Protein AF-A0A3N5QMF2-F1 (afdb_monomer)

Structure (mmCIF, N/CA/C/O backbone):
data_AF-A0A3N5QMF2-F1
#
_entry.id   AF-A0A3N5QMF2-F1
#
loop_
_atom_site.group_PDB
_atom_site.id
_atom_site.type_symbol
_atom_site.label_atom_id
_atom_site.label_alt_id
_atom_site.label_comp_id
_atom_site.label_asym_id
_atom_site.label_entity_id
_atom_site.label_seq_id
_atom_site.pdbx_PDB_ins_code
_atom_site.Cartn_x
_atom_site.Cartn_y
_atom_site.Cartn_z
_atom_site.occupancy
_atom_site.B_iso_or_equiv
_atom_site.auth_seq_id
_atom_site.auth_comp_id
_atom_site.auth_asym_id
_atom_site.auth_atom_id
_atom_site.pdbx_PDB_model_num
ATOM 1 N N . MET A 1 1 ? 1.414 14.333 13.955 1.00 58.53 1 MET A N 1
ATOM 2 C CA . MET A 1 1 ? 0.105 14.115 14.608 1.00 58.53 1 MET A CA 1
ATOM 3 C C . MET A 1 1 ? 0.180 12.837 15.430 1.00 58.53 1 MET A C 1
ATOM 5 O O . MET A 1 1 ? 0.937 11.948 15.065 1.00 58.53 1 MET A O 1
ATOM 9 N N . ASN A 1 2 ? -0.533 12.757 16.550 1.00 72.25 2 ASN A N 1
ATOM 10 C CA . ASN A 1 2 ? -0.674 11.532 17.341 1.00 72.25 2 ASN A CA 1
ATOM 11 C C . ASN A 1 2 ? -1.947 10.762 16.928 1.00 72.25 2 ASN A C 1
ATOM 13 O O . ASN A 1 2 ? -2.798 11.294 16.218 1.00 72.25 2 ASN A O 1
ATOM 17 N N . LYS A 1 3 ? -2.105 9.511 17.384 1.00 73.50 3 LYS A N 1
ATOM 18 C CA . LYS A 1 3 ? -3.250 8.642 17.038 1.00 73.50 3 LYS A CA 1
ATOM 19 C C . LYS A 1 3 ? -4.622 9.312 17.223 1.00 73.50 3 LYS A C 1
ATOM 21 O O . LYS A 1 3 ? -5.505 9.147 16.383 1.00 73.50 3 LYS A O 1
ATOM 26 N N . LYS A 1 4 ? -4.795 10.067 18.315 1.00 74.62 4 LYS A N 1
ATOM 27 C CA . LYS A 1 4 ? -6.049 10.768 18.628 1.00 74.62 4 LYS A CA 1
ATOM 28 C C . LYS A 1 4 ? -6.355 11.838 17.576 1.00 74.62 4 LYS A C 1
ATOM 30 O O . LYS A 1 4 ? -7.465 11.878 17.063 1.00 74.62 4 LYS A O 1
ATOM 35 N N . GLN A 1 5 ? -5.344 12.611 17.186 1.00 81.69 5 GLN A N 1
ATOM 36 C CA . GLN A 1 5 ? -5.469 13.643 16.155 1.00 81.69 5 GLN A CA 1
ATOM 37 C C . GLN A 1 5 ? -5.817 13.066 14.777 1.00 81.69 5 GLN A C 1
ATOM 39 O O . GLN A 1 5 ? -6.580 13.690 14.054 1.00 81.69 5 GLN A O 1
ATOM 44 N N . PHE A 1 6 ? -5.314 11.880 14.409 1.00 83.19 6 PHE A N 1
ATOM 45 C CA . PHE A 1 6 ? -5.707 11.231 13.147 1.00 83.19 6 PHE A CA 1
ATOM 46 C C . PHE A 1 6 ? -7.159 10.749 13.157 1.00 83.19 6 PHE A C 1
ATOM 48 O O . PHE A 1 6 ? -7.848 10.871 12.153 1.00 83.19 6 PHE A O 1
ATOM 55 N N . SER A 1 7 ? -7.640 10.243 14.296 1.00 80.00 7 SER A N 1
ATOM 56 C CA . SER A 1 7 ? -9.038 9.808 14.421 1.00 80.00 7 SER A CA 1
ATOM 57 C C . SER A 1 7 ? -10.001 10.999 14.352 1.00 80.00 7 SER A C 1
ATOM 59 O O . SER A 1 7 ? -11.015 10.936 13.669 1.00 80.00 7 SER A O 1
ATOM 61 N N . GLU A 1 8 ? -9.665 12.105 15.023 1.00 83.25 8 GLU A N 1
ATOM 62 C CA . GLU A 1 8 ? -10.440 13.352 14.958 1.00 83.25 8 GLU A CA 1
ATOM 63 C C . GLU A 1 8 ? -10.398 13.973 13.554 1.00 83.25 8 GLU A C 1
ATOM 65 O O . GLU A 1 8 ? -11.428 14.411 13.047 1.00 83.25 8 GLU A O 1
ATOM 70 N N . ALA A 1 9 ? -9.233 13.956 12.894 1.00 86.62 9 ALA A N 1
ATOM 71 C CA . ALA A 1 9 ? -9.093 14.426 11.520 1.00 86.62 9 ALA A CA 1
ATOM 72 C C . ALA A 1 9 ? -9.935 13.603 10.539 1.00 86.62 9 ALA A C 1
ATOM 74 O O . ALA A 1 9 ? -10.593 14.196 9.692 1.00 86.62 9 ALA A O 1
ATOM 75 N N . ALA A 1 10 ? -9.966 12.272 10.673 1.00 84.44 10 ALA A N 1
ATOM 76 C CA . ALA A 1 10 ? -10.777 11.411 9.813 1.00 84.44 10 ALA A CA 1
ATOM 77 C C . ALA A 1 10 ? -12.265 11.768 9.897 1.00 84.44 10 ALA A C 1
ATOM 79 O O . ALA A 1 10 ? -12.895 11.961 8.867 1.00 84.44 10 ALA A O 1
ATOM 80 N N . VAL A 1 11 ? -12.801 11.978 11.107 1.00 85.44 11 VAL A N 1
ATOM 81 C CA . VAL A 1 11 ? -14.204 12.399 11.292 1.00 85.44 11 VAL A CA 1
ATOM 82 C C . VAL A 1 11 ? -14.502 13.715 10.572 1.00 85.44 11 VAL A C 1
ATOM 84 O O . VAL A 1 11 ? -15.560 13.857 9.964 1.00 85.44 11 VAL A O 1
ATOM 87 N N . VAL A 1 12 ? -13.583 14.683 10.637 1.00 85.50 12 VAL A N 1
ATOM 88 C CA . VAL A 1 12 ? -13.747 15.963 9.936 1.00 85.50 12 VAL A CA 1
ATOM 89 C C . VAL A 1 12 ? -13.671 15.760 8.424 1.00 85.50 12 VAL A C 1
ATOM 91 O O . VAL A 1 12 ? -14.567 16.208 7.717 1.00 85.50 12 VAL A O 1
ATOM 94 N N . LEU A 1 13 ? -12.634 15.077 7.932 1.00 84.81 13 LEU A N 1
ATOM 95 C CA . LEU A 1 13 ? -12.374 14.877 6.503 1.00 84.81 13 LEU A CA 1
ATOM 96 C C . LEU A 1 13 ? -13.482 14.061 5.822 1.00 84.81 13 LEU A C 1
ATOM 98 O O . LEU A 1 13 ? -13.934 14.455 4.752 1.00 84.81 13 LEU A O 1
ATOM 102 N N . ASP A 1 14 ? -13.984 13.010 6.476 1.00 84.56 14 ASP A N 1
ATOM 103 C CA . ASP A 1 14 ? -15.130 12.205 6.023 1.00 84.56 14 ASP A CA 1
ATOM 104 C C . ASP A 1 14 ? -16.419 13.044 5.872 1.00 84.56 14 ASP A C 1
A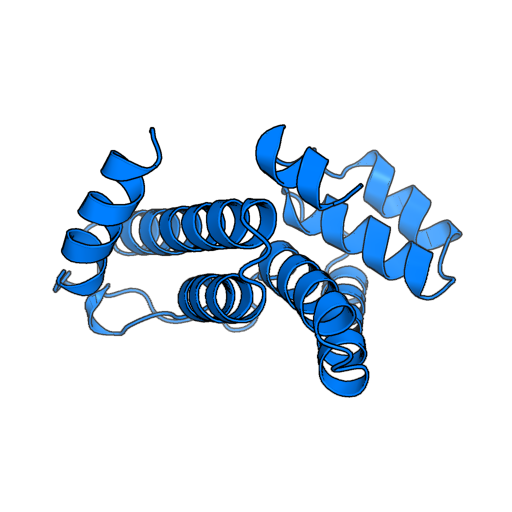TOM 106 O O . ASP A 1 14 ? -17.330 12.673 5.132 1.00 84.56 14 ASP A O 1
ATOM 110 N N . GLY A 1 15 ? -16.521 14.172 6.587 1.00 77.50 15 GLY A N 1
ATOM 111 C CA . GLY A 1 15 ? -17.689 15.057 6.596 1.00 77.50 15 GLY A CA 1
ATOM 112 C C . GLY A 1 15 ? -17.566 16.314 5.729 1.00 77.50 15 GLY A C 1
ATOM 113 O O . GLY A 1 15 ? -18.539 17.068 5.624 1.00 77.50 15 GLY A O 1
ATOM 114 N N . ILE A 1 16 ? -16.401 16.578 5.126 1.00 82.44 16 ILE A N 1
ATOM 115 C CA . ILE A 1 16 ? -16.187 17.780 4.310 1.00 82.44 16 ILE A CA 1
ATOM 116 C C . ILE A 1 16 ? -17.013 17.713 3.021 1.00 82.44 16 ILE A C 1
ATOM 118 O O . ILE A 1 16 ? -17.099 16.680 2.359 1.00 82.44 16 ILE A O 1
ATOM 122 N N . LYS A 1 17 ? -17.583 18.865 2.649 1.00 76.06 17 LYS A N 1
ATOM 123 C CA . LYS A 1 17 ? -18.139 19.143 1.320 1.00 76.06 17 LYS A CA 1
ATOM 124 C C . LYS A 1 17 ? -17.380 20.317 0.710 1.00 76.06 17 LYS A C 1
ATOM 126 O O . LYS A 1 17 ? -17.748 21.466 0.936 1.00 76.06 17 LYS A O 1
ATOM 131 N N . ALA A 1 18 ? -16.299 20.023 0.002 1.00 71.19 18 ALA A N 1
ATOM 132 C CA . ALA A 1 18 ? -15.483 21.012 -0.685 1.00 71.19 18 ALA A CA 1
ATOM 133 C C . ALA A 1 18 ? -16.023 21.273 -2.096 1.00 71.19 18 ALA A C 1
ATOM 135 O O . ALA A 1 18 ? -16.494 20.359 -2.776 1.00 71.19 18 ALA A O 1
ATOM 136 N N . LEU A 1 19 ? -15.941 22.524 -2.548 1.00 66.81 19 LEU A N 1
ATOM 137 C CA . LEU A 1 19 ? -16.229 22.875 -3.936 1.00 66.81 19 LEU A CA 1
ATOM 138 C C . LEU A 1 19 ? -14.995 22.612 -4.821 1.00 66.81 19 LEU A C 1
ATOM 140 O O . LEU A 1 19 ? -13.857 22.729 -4.350 1.00 66.81 19 LEU A O 1
ATOM 144 N N . PRO A 1 20 ? -15.178 22.290 -6.118 1.00 57.19 20 PRO A N 1
ATOM 145 C CA . PRO A 1 20 ? -14.065 22.224 -7.060 1.00 57.19 20 PRO A CA 1
ATOM 146 C C . PRO A 1 20 ? -13.269 23.540 -7.054 1.00 57.19 20 PRO A C 1
ATOM 148 O O . PRO A 1 20 ? -13.867 24.612 -7.083 1.00 57.19 20 PRO A O 1
ATOM 151 N N . PHE A 1 21 ? -11.934 23.447 -7.068 1.00 56.78 21 PHE A N 1
ATOM 152 C CA . PHE A 1 21 ? -10.958 24.558 -7.025 1.00 56.78 21 PHE A CA 1
ATOM 153 C C . PHE A 1 21 ? -10.672 25.220 -5.658 1.00 56.78 21 PHE A C 1
ATOM 155 O O . PHE A 1 21 ? -9.788 26.073 -5.592 1.00 56.78 21 PHE A O 1
ATOM 162 N N . GLU A 1 22 ? -11.276 24.773 -4.553 1.00 64.88 22 GLU A N 1
ATOM 163 C CA . GLU A 1 22 ? -10.933 25.229 -3.189 1.00 64.88 22 GLU A CA 1
ATOM 164 C C . GLU A 1 22 ? -9.970 24.264 -2.471 1.00 64.88 22 GLU A C 1
ATOM 166 O O . GLU A 1 22 ? -10.302 23.660 -1.455 1.00 64.88 22 GLU A O 1
ATOM 171 N N . GLY A 1 23 ? -8.766 24.059 -3.012 1.00 71.38 23 GLY A N 1
ATOM 172 C CA . GLY A 1 23 ? -7.771 23.187 -2.365 1.00 71.38 23 GLY A CA 1
ATOM 173 C C . GLY A 1 23 ? -8.168 21.700 -2.312 1.00 71.38 23 GLY A C 1
ATOM 174 O O . GLY A 1 23 ? -7.724 20.953 -1.441 1.00 71.38 23 GLY A O 1
ATOM 175 N N . ALA A 1 24 ? -9.032 21.260 -3.233 1.00 79.06 24 ALA A N 1
ATOM 176 C CA . ALA A 1 24 ? -9.537 19.886 -3.308 1.00 79.06 24 ALA A CA 1
ATOM 177 C C . ALA A 1 24 ? -8.414 18.831 -3.378 1.00 79.06 24 ALA A C 1
ATOM 179 O O . ALA A 1 24 ? -8.521 17.759 -2.787 1.00 79.06 24 ALA A O 1
ATOM 180 N N . SER A 1 25 ? -7.306 19.145 -4.058 1.00 81.50 25 SER A N 1
ATOM 181 C CA . SER A 1 25 ? -6.131 18.268 -4.154 1.00 81.50 25 SER A CA 1
ATOM 182 C C . SER A 1 25 ? -5.421 18.113 -2.806 1.00 81.50 25 SER A C 1
ATOM 184 O O . SER A 1 25 ? -4.989 17.019 -2.444 1.00 81.50 25 SER A O 1
ATOM 186 N N . GLU A 1 26 ? -5.306 19.198 -2.044 1.00 84.19 26 GLU A N 1
ATOM 187 C CA . GLU A 1 26 ? -4.724 19.218 -0.707 1.00 84.19 26 GLU A CA 1
ATOM 188 C C . GLU A 1 26 ? -5.605 18.454 0.283 1.00 84.19 26 GLU A C 1
ATOM 190 O O . GLU A 1 26 ? -5.091 17.651 1.061 1.00 84.19 26 GLU A O 1
ATOM 195 N N . ILE A 1 27 ? -6.926 18.645 0.209 1.00 85.94 27 ILE A N 1
ATOM 196 C CA . ILE A 1 27 ? -7.902 17.910 1.023 1.00 85.94 27 ILE A CA 1
ATOM 197 C C . ILE A 1 27 ? -7.832 16.412 0.709 1.00 85.94 27 ILE A C 1
ATOM 199 O O . ILE A 1 27 ? -7.733 15.606 1.631 1.00 85.94 27 ILE A O 1
ATOM 203 N N . GLN A 1 28 ? -7.793 16.034 -0.571 1.00 90.50 28 GLN A N 1
ATOM 204 C CA . GLN A 1 28 ? -7.641 14.641 -0.994 1.00 90.50 28 GLN A CA 1
ATOM 205 C C . GLN A 1 28 ? -6.321 14.029 -0.512 1.00 90.50 28 GLN A C 1
ATOM 207 O O . GLN A 1 28 ? -6.288 12.897 -0.032 1.00 90.50 28 GLN A O 1
ATOM 212 N N . SER A 1 29 ? -5.221 14.778 -0.609 1.00 89.50 29 SER A N 1
ATOM 213 C CA . SER A 1 29 ? -3.917 14.330 -0.117 1.00 89.50 29 SER A CA 1
ATOM 214 C C . SER A 1 29 ? -3.935 14.113 1.398 1.00 89.50 29 SER A C 1
ATOM 216 O O . SER A 1 29 ? -3.414 13.109 1.887 1.00 89.50 29 SER A O 1
ATOM 218 N N . LEU A 1 30 ? -4.571 15.016 2.149 1.00 91.31 30 LEU A N 1
ATOM 219 C CA . LEU A 1 30 ? -4.713 14.900 3.598 1.00 91.31 30 LEU A CA 1
ATOM 220 C C . LEU A 1 30 ? -5.640 13.743 4.000 1.00 91.31 30 LEU A C 1
ATOM 222 O O . LEU A 1 30 ? -5.337 13.031 4.959 1.00 91.31 30 LEU A O 1
ATOM 226 N N . PHE A 1 31 ? -6.727 13.525 3.259 1.00 93.75 31 PHE A N 1
ATOM 227 C CA . PHE A 1 31 ? -7.626 12.382 3.414 1.00 93.75 31 PHE A CA 1
ATOM 228 C C . PHE A 1 31 ? -6.870 11.059 3.246 1.00 93.75 31 PHE A C 1
ATOM 230 O O . PHE A 1 31 ? -6.825 10.252 4.178 1.00 93.75 31 PHE A O 1
ATOM 237 N N . ALA A 1 32 ? -6.165 10.888 2.123 1.00 94.62 32 ALA A N 1
ATOM 238 C CA . ALA A 1 32 ? -5.372 9.690 1.869 1.00 94.62 32 ALA A CA 1
ATOM 239 C C . ALA A 1 32 ? -4.306 9.469 2.960 1.00 94.62 32 ALA A C 1
ATOM 241 O O . ALA A 1 32 ? -4.207 8.382 3.526 1.00 94.62 32 ALA A O 1
ATOM 242 N N . GLN A 1 33 ? -3.546 10.505 3.331 1.00 93.75 33 GLN A N 1
ATOM 243 C CA . GLN A 1 33 ? -2.524 10.399 4.382 1.00 93.75 33 GLN A CA 1
ATOM 244 C C . GLN A 1 33 ? -3.107 10.021 5.750 1.00 93.75 33 GLN A C 1
ATOM 246 O O . GLN A 1 33 ? -2.505 9.228 6.478 1.00 93.75 33 GLN A O 1
ATOM 251 N N . THR A 1 34 ? -4.276 10.564 6.099 1.00 95.75 34 THR A N 1
ATOM 252 C CA . THR A 1 34 ? -4.954 10.275 7.369 1.00 95.75 34 THR A CA 1
ATOM 253 C C . THR A 1 34 ? -5.341 8.803 7.447 1.00 95.75 34 THR A C 1
ATOM 255 O O . THR A 1 34 ? -5.005 8.127 8.422 1.00 95.75 34 THR A O 1
ATOM 258 N N . HIS A 1 35 ? -5.970 8.284 6.396 1.00 98.00 35 HIS A N 1
ATOM 259 C CA . HIS A 1 35 ? -6.403 6.893 6.346 1.00 98.00 35 HIS A CA 1
ATOM 260 C C . HIS A 1 35 ? -5.231 5.905 6.220 1.00 98.00 35 HIS A C 1
ATOM 262 O O . HIS A 1 35 ? -5.234 4.878 6.898 1.00 98.00 35 HIS A O 1
ATOM 268 N N . ILE A 1 36 ? -4.153 6.243 5.496 1.00 97.19 36 ILE A N 1
ATOM 269 C CA . ILE A 1 36 ? -2.911 5.443 5.508 1.00 97.19 36 ILE A CA 1
ATOM 270 C C . ILE A 1 36 ? -2.380 5.305 6.935 1.00 97.19 36 ILE A C 1
ATOM 272 O O . ILE A 1 36 ? -2.044 4.203 7.373 1.00 97.19 36 ILE A O 1
ATOM 276 N N . GLN A 1 3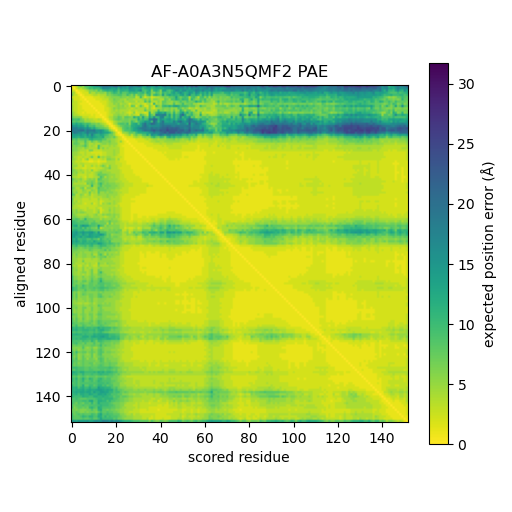7 ? -2.316 6.407 7.684 1.00 96.50 37 GLN A N 1
ATOM 277 C CA . GLN A 1 37 ? -1.788 6.369 9.040 1.00 96.50 37 GLN A CA 1
ATOM 278 C C . GLN A 1 37 ? -2.687 5.575 9.995 1.00 96.50 37 GLN A C 1
ATOM 280 O O . GLN A 1 37 ? -2.180 4.809 10.818 1.00 96.50 37 GLN A O 1
ATOM 285 N N . LEU A 1 38 ? -4.011 5.716 9.887 1.00 97.56 38 LEU A N 1
ATOM 286 C CA . LEU A 1 38 ? -4.945 4.881 10.645 1.00 97.56 38 LEU A CA 1
ATOM 287 C C . LEU A 1 38 ? -4.751 3.397 10.303 1.00 97.56 38 LEU A C 1
ATOM 289 O O . LEU A 1 38 ? -4.674 2.570 11.214 1.00 97.56 38 LEU A O 1
ATOM 293 N N . GLY A 1 39 ? -4.558 3.073 9.023 1.00 97.88 39 GLY A N 1
ATOM 294 C CA . GLY A 1 39 ? -4.226 1.730 8.554 1.00 97.88 39 GLY A CA 1
ATOM 295 C C . GLY A 1 39 ? -2.939 1.180 9.170 1.00 97.88 39 GLY A C 1
ATOM 296 O O . GLY A 1 39 ? -2.925 0.059 9.677 1.00 97.88 39 GLY A O 1
ATOM 297 N N . VAL A 1 40 ? -1.872 1.981 9.219 1.00 97.06 40 VAL A N 1
ATOM 298 C CA . VAL A 1 40 ? -0.590 1.623 9.859 1.00 97.06 40 VAL A CA 1
ATOM 299 C C . VAL A 1 40 ? -0.759 1.374 11.360 1.00 97.06 40 VAL A C 1
ATOM 301 O O . VAL A 1 40 ? -0.223 0.400 11.894 1.00 97.06 40 VAL A O 1
ATOM 304 N N . GLU A 1 41 ? -1.534 2.205 12.057 1.00 96.75 41 GLU A N 1
ATOM 305 C CA . GLU A 1 41 ? -1.811 2.024 13.485 1.00 96.75 41 GLU A CA 1
ATOM 306 C C . GLU A 1 41 ? -2.615 0.747 13.760 1.00 96.75 41 GLU A C 1
ATOM 308 O O . GLU A 1 41 ? -2.312 0.000 14.697 1.00 96.75 41 GLU A O 1
ATOM 313 N N . LYS A 1 42 ? -3.606 0.450 12.916 1.00 97.75 42 LYS A N 1
ATOM 314 C CA . LYS A 1 42 ? -4.366 -0.804 12.956 1.00 97.75 42 LYS A CA 1
ATOM 315 C C . LYS A 1 42 ? -3.479 -2.015 12.673 1.00 97.75 42 LYS A C 1
ATOM 317 O O . LYS A 1 42 ? -3.547 -3.006 13.403 1.00 97.75 42 LYS A O 1
ATOM 322 N N . PHE A 1 43 ? -2.577 -1.899 11.701 1.00 97.19 43 PHE A N 1
ATOM 323 C CA . PHE A 1 43 ? -1.592 -2.927 11.378 1.00 97.19 43 PHE A CA 1
ATOM 324 C C . PHE A 1 43 ? -0.689 -3.223 12.583 1.00 97.19 43 PHE A C 1
ATOM 326 O O . PHE A 1 43 ? -0.528 -4.375 12.982 1.00 97.19 43 PHE A O 1
ATOM 333 N N . LYS A 1 44 ? -0.152 -2.189 13.241 1.00 95.88 44 LYS A N 1
ATOM 334 C CA . LYS A 1 44 ? 0.664 -2.338 14.462 1.00 95.88 44 LYS A CA 1
ATOM 335 C C . LYS A 1 44 ? -0.111 -2.999 15.605 1.00 95.88 44 LYS A C 1
ATOM 337 O O . LYS A 1 44 ? 0.458 -3.787 16.358 1.00 95.88 44 LYS A O 1
ATOM 342 N N . ALA A 1 45 ? -1.410 -2.726 15.706 1.00 96.56 45 ALA A N 1
ATOM 343 C CA . ALA A 1 45 ? -2.309 -3.359 16.668 1.00 96.56 45 ALA A CA 1
ATOM 344 C C . ALA A 1 45 ? -2.721 -4.799 16.293 1.00 96.56 45 ALA A C 1
ATOM 346 O O . ALA A 1 45 ? -3.472 -5.421 17.042 1.00 96.56 45 ALA A O 1
ATOM 347 N N . LYS A 1 46 ? -2.235 -5.339 15.164 1.00 97.38 46 LYS A N 1
ATOM 348 C CA . LYS A 1 46 ? -2.636 -6.634 14.586 1.00 97.38 46 LYS A CA 1
ATOM 349 C C . LYS A 1 46 ? -4.118 -6.720 14.202 1.00 97.38 46 LYS A C 1
ATOM 351 O O . LYS A 1 46 ? -4.633 -7.811 13.966 1.00 97.38 46 LYS A O 1
ATOM 356 N N . ASP A 1 47 ? -4.795 -5.579 14.102 1.00 98.19 47 ASP A N 1
ATOM 357 C CA . ASP A 1 47 ? -6.139 -5.478 13.541 1.00 98.19 47 ASP A CA 1
ATOM 358 C C . ASP A 1 47 ? -6.021 -5.409 12.015 1.00 98.19 47 ASP A C 1
ATOM 360 O O . ASP A 1 47 ? -6.115 -4.347 11.403 1.00 98.19 47 ASP A O 1
ATOM 364 N N . TRP A 1 48 ? -5.735 -6.554 11.397 1.00 98.38 48 TRP A N 1
ATOM 365 C CA . TRP A 1 48 ? -5.487 -6.646 9.956 1.00 98.38 48 TRP A CA 1
ATOM 366 C C . TRP A 1 48 ? -6.717 -6.272 9.128 1.00 98.38 48 TRP A C 1
ATOM 368 O O . TRP A 1 48 ? -6.588 -5.663 8.071 1.00 98.38 48 TRP A O 1
ATOM 378 N N . THR A 1 49 ? -7.910 -6.623 9.611 1.00 98.50 49 THR A N 1
ATOM 379 C CA . THR A 1 49 ? -9.171 -6.286 8.942 1.00 98.50 49 THR A CA 1
ATOM 380 C C . THR A 1 49 ? -9.404 -4.780 8.978 1.00 98.50 49 THR A C 1
ATOM 382 O O . THR A 1 49 ? -9.699 -4.196 7.939 1.00 98.50 49 THR A O 1
ATOM 385 N N . GLY A 1 50 ? -9.212 -4.144 10.140 1.00 98.31 50 GLY A N 1
ATOM 386 C CA . GLY A 1 50 ? -9.278 -2.691 10.262 1.00 98.31 50 GLY A CA 1
ATOM 387 C C . GLY A 1 50 ? -8.188 -1.983 9.457 1.00 98.31 50 GLY A C 1
ATOM 388 O O . GLY A 1 50 ? -8.459 -0.953 8.856 1.00 98.31 50 GLY A O 1
ATOM 389 N N . ALA A 1 51 ? -6.980 -2.550 9.384 1.00 98.44 51 ALA A N 1
ATOM 390 C CA . ALA A 1 51 ? -5.898 -1.996 8.574 1.00 98.44 51 ALA A CA 1
ATOM 391 C C . ALA A 1 51 ? -6.270 -1.962 7.089 1.00 98.44 51 ALA A C 1
ATOM 393 O O . ALA A 1 51 ? -6.124 -0.925 6.456 1.00 98.44 51 ALA A O 1
ATOM 394 N N . ILE A 1 52 ? -6.794 -3.071 6.558 1.00 98.69 52 ILE A N 1
ATOM 395 C CA . ILE A 1 52 ? -7.274 -3.143 5.173 1.00 98.69 52 ILE A CA 1
ATOM 396 C C . ILE A 1 52 ? -8.373 -2.109 4.930 1.00 98.69 52 ILE A C 1
ATOM 398 O O . ILE A 1 52 ? -8.286 -1.387 3.949 1.00 98.69 52 ILE A O 1
ATOM 402 N N . ALA A 1 53 ? -9.358 -2.003 5.827 1.00 98.38 53 ALA A N 1
ATOM 403 C CA . ALA A 1 53 ? -10.467 -1.067 5.653 1.00 98.38 53 ALA A CA 1
ATOM 404 C C . ALA A 1 53 ? -9.995 0.396 5.581 1.00 98.38 53 ALA A C 1
ATOM 406 O O . ALA A 1 53 ? -10.431 1.140 4.712 1.00 98.38 53 ALA A O 1
ATOM 407 N N . GLU A 1 54 ? -9.082 0.812 6.461 1.00 98.44 54 GLU A N 1
ATOM 408 C CA . GLU A 1 54 ? -8.528 2.172 6.419 1.00 98.44 54 GLU A CA 1
ATOM 409 C C . GLU A 1 54 ? -7.659 2.399 5.174 1.00 98.44 54 GLU A C 1
ATOM 411 O O . GLU A 1 54 ? -7.733 3.450 4.548 1.00 98.44 54 GLU A O 1
ATOM 416 N N . LEU A 1 55 ? -6.865 1.410 4.758 1.00 98.38 55 LEU A N 1
ATOM 417 C CA . LEU A 1 55 ? -6.043 1.535 3.553 1.00 98.38 55 LEU A CA 1
ATOM 418 C C . LEU A 1 55 ? -6.902 1.632 2.285 1.00 98.38 55 LEU A C 1
ATOM 420 O O . LEU A 1 55 ? -6.628 2.493 1.458 1.00 98.38 55 LEU A O 1
ATOM 424 N N . GLU A 1 56 ? -7.971 0.843 2.170 1.00 97.88 56 GLU A N 1
ATOM 425 C CA . GLU A 1 56 ? -8.925 0.931 1.054 1.00 97.88 56 GLU A CA 1
ATOM 426 C C . GLU A 1 56 ? -9.611 2.304 1.019 1.00 97.88 56 GLU A C 1
ATOM 428 O O . GLU A 1 56 ? -9.674 2.925 -0.039 1.00 97.88 56 GLU A O 1
ATOM 433 N N . ARG A 1 57 ? -10.012 2.846 2.180 1.00 97.25 57 ARG A N 1
ATOM 434 C CA . ARG A 1 57 ? -10.555 4.215 2.265 1.00 97.25 57 ARG A CA 1
ATOM 435 C C . ARG A 1 57 ? -9.563 5.254 1.756 1.00 97.25 57 ARG A C 1
ATOM 437 O O . ARG A 1 57 ? -9.959 6.184 1.070 1.00 97.25 57 ARG A O 1
ATOM 444 N N . SER A 1 58 ? -8.267 5.086 2.016 1.00 96.81 58 SER A N 1
ATOM 445 C CA . SER A 1 58 ? -7.247 6.026 1.529 1.00 96.81 58 SER A CA 1
ATOM 446 C C . SER A 1 58 ? -7.058 6.048 0.004 1.00 96.81 58 SER A C 1
ATOM 448 O O . SER A 1 58 ? -6.387 6.944 -0.509 1.00 96.81 58 SER A O 1
ATOM 450 N N . GLU A 1 59 ? -7.621 5.078 -0.721 1.00 95.31 59 GLU A N 1
ATOM 451 C CA . GLU A 1 59 ? -7.607 5.011 -2.190 1.00 95.31 59 GLU A CA 1
ATOM 452 C C . GLU A 1 59 ? -8.855 5.641 -2.828 1.00 95.31 59 GLU A C 1
ATOM 454 O O . GLU A 1 59 ? -8.927 5.803 -4.056 1.00 95.31 59 GLU A O 1
ATOM 459 N N . GLU A 1 60 ? -9.853 5.975 -2.008 1.00 94.00 60 GLU A N 1
AT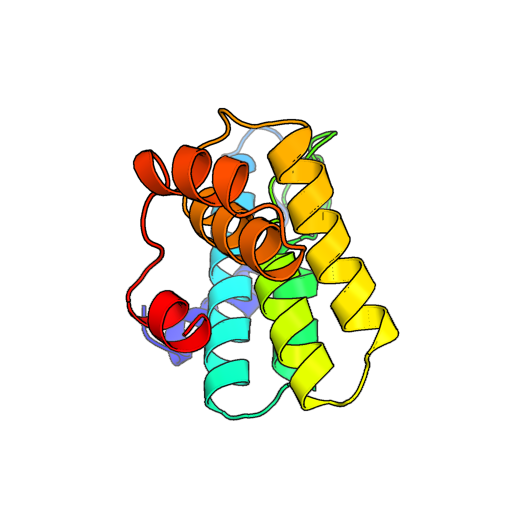OM 460 C CA . GLU A 1 60 ? -11.096 6.586 -2.451 1.00 94.00 60 GLU A CA 1
ATOM 461 C C . GLU A 1 60 ? -10.887 8.058 -2.812 1.00 94.00 60 GLU A C 1
ATOM 463 O O . GLU A 1 60 ? -10.053 8.766 -2.247 1.00 94.00 60 GLU A O 1
ATOM 468 N N . TYR A 1 61 ? -11.697 8.526 -3.759 1.00 91.00 61 TYR A N 1
ATOM 469 C CA . TYR A 1 61 ? -11.816 9.934 -4.132 1.00 91.00 61 TYR A CA 1
ATOM 470 C C . TYR A 1 61 ? -13.282 10.326 -3.954 1.00 91.00 61 TYR A C 1
ATOM 472 O O . TYR A 1 61 ? -14.034 10.322 -4.934 1.00 91.00 61 TYR A O 1
ATOM 480 N N . PRO A 1 62 ? -13.734 10.558 -2.709 1.00 86.69 62 PRO A N 1
ATOM 481 C CA . PRO A 1 62 ? -15.120 10.912 -2.458 1.00 86.69 62 PRO A CA 1
ATOM 482 C C . PRO A 1 62 ? -15.474 12.194 -3.213 1.00 86.69 62 PRO A C 1
ATOM 484 O O . PRO A 1 62 ? -14.757 13.191 -3.125 1.00 86.69 62 PRO A O 1
ATOM 487 N N . GLU A 1 63 ? -16.607 12.194 -3.922 1.00 81.69 63 GLU A N 1
ATOM 488 C CA . GLU A 1 63 ? -17.071 13.367 -4.683 1.00 81.69 63 GLU A CA 1
ATOM 489 C C . GLU A 1 63 ? -17.197 14.614 -3.798 1.00 81.69 63 GLU A C 1
ATOM 491 O O . GLU A 1 63 ? -16.974 15.737 -4.248 1.00 81.69 63 GLU A O 1
ATOM 496 N N . SER A 1 64 ? -17.497 14.413 -2.512 1.00 79.62 64 SER A N 1
ATOM 497 C CA . SER A 1 64 ? -17.589 15.471 -1.510 1.00 79.62 64 SER A CA 1
ATOM 498 C C . SER A 1 64 ? -16.269 16.206 -1.262 1.00 79.62 64 SER A C 1
ATOM 500 O O . SER A 1 64 ? -16.304 17.338 -0.790 1.00 79.62 64 SER A O 1
ATOM 502 N N . LEU A 1 65 ? -15.116 15.622 -1.602 1.00 80.81 65 LEU A N 1
ATOM 503 C CA . LEU A 1 65 ? -13.815 16.293 -1.509 1.00 80.81 65 LEU A CA 1
ATOM 504 C C . LEU A 1 65 ? -13.506 17.151 -2.744 1.00 80.81 65 LEU A C 1
ATOM 506 O O . LEU A 1 65 ? -12.464 17.800 -2.793 1.00 80.81 65 LEU A O 1
ATOM 510 N N . GLY A 1 66 ? -14.389 17.161 -3.749 1.00 75.44 66 GLY A N 1
ATOM 511 C CA . GLY A 1 66 ? -14.270 18.008 -4.936 1.00 75.44 66 GLY A CA 1
ATOM 512 C C . GLY A 1 66 ? -13.116 17.631 -5.871 1.00 75.44 66 GLY A C 1
ATOM 513 O O . GLY A 1 66 ? -12.877 18.335 -6.854 1.00 75.44 66 GLY A O 1
ATOM 514 N N . SER A 1 67 ? -12.399 16.537 -5.584 1.00 79.19 67 SER A N 1
ATOM 515 C CA . SER A 1 67 ? -11.310 16.019 -6.412 1.00 79.19 67 SER A CA 1
ATOM 516 C C . SER A 1 67 ? -11.769 14.778 -7.178 1.00 79.19 67 SER A C 1
ATOM 518 O O . SER A 1 67 ? -12.309 13.833 -6.607 1.00 79.19 67 SER A O 1
ATOM 520 N N . GLY A 1 68 ? -11.582 14.785 -8.497 1.00 81.12 68 GLY A N 1
ATOM 521 C CA . GLY A 1 68 ? -11.822 13.604 -9.322 1.00 81.12 68 GLY A CA 1
ATOM 522 C C . GLY A 1 68 ? -10.662 12.618 -9.214 1.00 81.12 68 GLY A C 1
ATOM 523 O O . GLY A 1 68 ? -9.503 13.031 -9.127 1.00 81.12 68 GLY A O 1
ATOM 524 N N . LYS A 1 69 ? -10.959 11.315 -9.275 1.00 86.62 69 LYS A N 1
ATOM 525 C CA . LYS A 1 69 ? -9.927 10.271 -9.306 1.00 86.62 69 LYS A CA 1
ATOM 526 C C . LYS A 1 69 ? -9.068 10.401 -10.576 1.00 86.62 69 LYS A C 1
ATOM 528 O O . LYS A 1 69 ? -9.621 10.348 -11.677 1.00 86.62 69 LYS A O 1
ATOM 533 N N . PRO A 1 70 ? -7.732 10.536 -10.462 1.00 86.94 70 PRO A N 1
ATOM 534 C CA . PRO A 1 70 ? -6.834 10.444 -11.605 1.00 86.94 70 PRO A CA 1
ATOM 535 C C . PRO A 1 70 ? -6.978 9.093 -12.307 1.00 86.94 70 PRO A C 1
ATOM 537 O O . PRO A 1 70 ? -7.222 8.079 -11.656 1.00 86.94 70 PRO A O 1
ATOM 540 N N . PHE A 1 71 ? -6.761 9.068 -13.624 1.00 86.38 71 PHE A N 1
ATOM 541 C CA . PHE A 1 71 ? -6.865 7.838 -14.417 1.00 86.38 71 PHE A CA 1
ATOM 542 C C . PHE A 1 71 ? -5.953 6.716 -13.891 1.00 86.38 71 PHE A C 1
ATOM 544 O O . PHE A 1 71 ? -6.373 5.567 -13.808 1.00 86.38 71 PHE A O 1
ATOM 551 N N . ASP A 1 72 ? -4.734 7.066 -13.474 1.00 88.31 72 ASP A N 1
ATOM 552 C CA . ASP A 1 72 ? -3.769 6.154 -12.856 1.00 88.31 72 ASP A CA 1
ATOM 553 C C . ASP A 1 72 ? -3.263 6.747 -11.530 1.00 88.31 72 ASP A C 1
ATOM 555 O O . ASP A 1 72 ? -2.176 7.323 -11.461 1.00 88.31 72 ASP A O 1
ATOM 559 N N . ALA A 1 73 ? -4.070 6.655 -10.472 1.00 92.31 73 ALA A N 1
ATOM 560 C CA . ALA A 1 73 ? -3.656 7.081 -9.135 1.00 92.31 73 ALA A CA 1
ATOM 561 C C . ALA A 1 73 ? -2.540 6.171 -8.581 1.00 92.31 73 ALA A C 1
ATOM 563 O O . ALA A 1 73 ? -2.653 4.946 -8.627 1.00 92.31 73 ALA A O 1
ATOM 564 N N . ASP A 1 74 ? -1.469 6.759 -8.037 1.00 94.69 74 ASP A N 1
ATOM 565 C CA . ASP A 1 74 ? -0.395 6.001 -7.379 1.00 94.69 74 ASP A CA 1
ATOM 566 C C . ASP A 1 74 ? -0.827 5.569 -5.973 1.00 94.69 74 ASP A C 1
ATOM 568 O O . ASP A 1 74 ? -0.678 6.313 -5.003 1.00 94.69 74 ASP A O 1
ATOM 572 N N . VAL A 1 75 ? -1.356 4.351 -5.878 1.00 96.69 75 VAL A N 1
ATOM 573 C CA . VAL A 1 75 ? -1.765 3.703 -4.619 1.00 96.69 75 VAL A CA 1
ATOM 574 C C . VAL A 1 75 ? -0.826 2.561 -4.219 1.00 96.69 75 VAL A C 1
ATOM 576 O O . VAL A 1 75 ? -1.150 1.735 -3.371 1.00 96.69 75 VAL A O 1
ATOM 579 N N . ARG A 1 76 ? 0.389 2.513 -4.791 1.00 97.62 76 ARG A N 1
ATOM 580 C CA . ARG A 1 76 ? 1.337 1.402 -4.580 1.00 97.62 76 ARG A CA 1
ATOM 581 C C . ARG A 1 76 ? 1.639 1.123 -3.112 1.00 97.62 76 ARG A C 1
ATOM 583 O O . ARG A 1 76 ? 1.902 -0.020 -2.744 1.00 97.62 76 ARG A O 1
ATOM 590 N N . LEU A 1 77 ? 1.686 2.166 -2.283 1.00 97.31 77 LEU A N 1
ATOM 591 C CA . LEU A 1 77 ? 1.956 2.000 -0.860 1.00 97.31 77 LEU A CA 1
ATOM 592 C C . LEU A 1 77 ? 0.769 1.338 -0.147 1.00 97.31 77 LEU A C 1
ATOM 594 O O . LEU A 1 77 ? 0.982 0.411 0.633 1.00 97.31 77 LEU A O 1
ATOM 598 N N . GLN A 1 78 ? -0.448 1.802 -0.431 1.00 98.00 78 GLN A N 1
ATOM 599 C CA . GLN A 1 78 ? -1.702 1.267 0.086 1.00 98.00 78 GLN A CA 1
ATOM 600 C C . GLN A 1 78 ? -1.849 -0.205 -0.297 1.00 98.00 78 GLN A C 1
ATOM 602 O O . GLN A 1 78 ? -1.906 -1.053 0.593 1.00 98.00 78 GLN A O 1
ATOM 607 N N . ASP A 1 79 ? -1.754 -0.514 -1.592 1.00 98.50 79 ASP A N 1
ATOM 608 C CA . ASP A 1 79 ? -1.836 -1.874 -2.128 1.00 98.50 79 ASP A CA 1
ATOM 609 C C . ASP A 1 79 ? -0.810 -2.808 -1.476 1.00 98.50 79 ASP A C 1
ATOM 611 O O . ASP A 1 79 ? -1.128 -3.928 -1.071 1.00 98.50 79 ASP A O 1
ATOM 615 N N . TYR A 1 80 ? 0.438 -2.359 -1.305 1.00 98.31 80 TYR A N 1
ATOM 616 C CA . TYR A 1 80 ? 1.455 -3.198 -0.675 1.00 98.31 80 TYR A CA 1
ATOM 617 C C . TYR A 1 80 ? 1.130 -3.485 0.799 1.00 98.31 80 TYR A C 1
ATOM 619 O O . TYR A 1 80 ? 1.278 -4.622 1.255 1.00 98.31 80 TYR A O 1
ATOM 627 N N . LEU A 1 81 ? 0.659 -2.484 1.550 1.00 98.38 81 LEU A N 1
ATOM 628 C CA . LEU A 1 81 ? 0.236 -2.651 2.945 1.00 98.38 81 LEU A CA 1
ATOM 629 C C . LEU A 1 81 ? -1.016 -3.540 3.061 1.00 98.38 81 LEU A C 1
ATOM 631 O O . LEU A 1 81 ? -1.072 -4.398 3.949 1.00 98.38 81 LEU A O 1
ATOM 635 N N . ILE A 1 82 ? -1.979 -3.400 2.142 1.00 98.69 82 ILE A N 1
ATOM 636 C CA . ILE A 1 82 ? -3.154 -4.276 2.022 1.00 98.69 82 ILE A CA 1
ATOM 637 C C . ILE A 1 82 ? -2.702 -5.712 1.766 1.00 98.69 82 ILE A C 1
ATOM 639 O O . ILE A 1 82 ? -3.185 -6.631 2.431 1.00 98.69 82 ILE A O 1
ATOM 643 N N . GLY A 1 83 ? -1.740 -5.910 0.862 1.00 98.50 83 GLY A N 1
ATOM 644 C CA . GLY A 1 83 ? -1.160 -7.214 0.567 1.00 98.50 83 GLY A CA 1
ATOM 645 C C . GLY A 1 83 ? -0.562 -7.874 1.808 1.00 98.50 83 GLY A C 1
ATOM 646 O O . GLY A 1 83 ? -0.900 -9.016 2.127 1.00 98.50 83 GLY A O 1
ATOM 647 N N . LEU A 1 84 ? 0.247 -7.137 2.577 1.00 98.38 84 LEU A N 1
ATOM 648 C CA . LEU A 1 84 ? 0.814 -7.629 3.838 1.00 98.38 84 LEU A CA 1
ATOM 649 C C . LEU A 1 84 ? -0.273 -8.000 4.858 1.00 98.38 84 LEU A C 1
ATOM 651 O O . LEU A 1 84 ? -0.195 -9.055 5.488 1.00 98.38 84 LEU A O 1
ATOM 655 N N . ALA A 1 85 ? -1.297 -7.161 5.032 1.00 98.44 85 ALA A N 1
ATOM 656 C CA . ALA A 1 85 ? -2.382 -7.427 5.977 1.00 98.44 85 ALA A CA 1
ATOM 657 C C . ALA A 1 85 ? -3.226 -8.638 5.542 1.00 98.44 85 ALA A C 1
ATOM 659 O O . ALA A 1 85 ? -3.610 -9.469 6.369 1.00 98.44 85 ALA A O 1
ATOM 660 N N . ALA A 1 86 ? -3.464 -8.788 4.237 1.00 98.62 86 ALA A N 1
ATOM 661 C CA . ALA A 1 86 ? -4.159 -9.932 3.661 1.00 98.62 86 ALA A CA 1
ATOM 662 C C . ALA A 1 86 ? -3.385 -11.243 3.879 1.00 98.62 86 ALA A C 1
ATOM 664 O O . ALA A 1 86 ? -4.001 -12.250 4.237 1.00 98.62 86 ALA A O 1
ATOM 665 N N . GLU A 1 87 ? -2.049 -11.236 3.766 1.00 97.94 87 GLU A N 1
ATOM 666 C CA . GLU A 1 87 ? -1.212 -12.392 4.125 1.00 97.94 87 GLU A CA 1
ATOM 667 C C . GLU A 1 87 ? -1.389 -12.783 5.599 1.00 97.94 87 GLU A C 1
ATOM 669 O O . GLU A 1 87 ? -1.549 -13.967 5.900 1.00 97.94 87 GLU A O 1
ATOM 674 N N . LYS A 1 88 ? -1.423 -11.807 6.523 1.00 98.00 88 LYS A N 1
ATOM 675 C CA . LYS A 1 88 ? -1.645 -12.071 7.960 1.00 98.00 88 LYS A CA 1
ATOM 676 C C . LYS A 1 88 ? -3.015 -12.683 8.257 1.00 98.00 88 LYS A C 1
ATOM 678 O O . LYS A 1 88 ? -3.156 -13.389 9.251 1.00 98.00 88 LYS A O 1
ATOM 683 N N . LEU A 1 89 ? -4.000 -12.443 7.393 1.00 98.00 89 LEU A N 1
ATOM 684 C CA . LEU A 1 89 ? -5.336 -13.043 7.456 1.00 98.00 89 LEU A CA 1
ATOM 685 C C . LEU A 1 89 ? -5.453 -14.369 6.687 1.00 98.00 89 LEU A C 1
ATOM 687 O O . LEU A 1 89 ? -6.540 -14.940 6.635 1.00 98.00 89 LEU A O 1
ATOM 691 N N . GLY A 1 90 ? -4.383 -14.848 6.044 1.00 98.19 90 GLY A N 1
ATOM 692 C CA . GLY A 1 90 ? -4.421 -16.040 5.193 1.00 98.19 90 GLY A CA 1
ATOM 693 C C . GLY A 1 90 ? -5.173 -15.849 3.867 1.00 98.19 90 GLY A C 1
ATOM 694 O O . GLY A 1 90 ? -5.437 -16.825 3.167 1.00 98.19 90 GLY A O 1
ATOM 695 N N . ARG A 1 91 ? -5.501 -14.607 3.488 1.00 98.12 91 ARG A N 1
ATOM 696 C CA . ARG A 1 91 ? -6.226 -14.260 2.254 1.00 98.12 91 ARG A CA 1
ATOM 697 C C . ARG A 1 91 ? -5.260 -14.176 1.072 1.00 98.12 91 ARG A C 1
ATOM 699 O O . ARG A 1 91 ? -4.955 -13.090 0.581 1.00 98.12 91 ARG A O 1
ATOM 706 N N . LYS A 1 92 ? -4.757 -15.335 0.643 1.00 97.56 92 LYS A N 1
ATOM 707 C CA . LYS A 1 92 ? -3.687 -15.451 -0.364 1.00 97.56 92 LYS A CA 1
ATOM 708 C C . LYS A 1 92 ? -4.021 -14.767 -1.690 1.00 97.56 92 LYS A C 1
ATOM 710 O O . LYS A 1 92 ? -3.180 -14.035 -2.195 1.00 97.56 92 LYS A O 1
ATOM 715 N N . ASP A 1 93 ? -5.239 -14.938 -2.201 1.00 98.06 93 ASP A N 1
ATOM 716 C CA . ASP A 1 93 ? -5.633 -14.358 -3.493 1.00 98.06 93 ASP A CA 1
ATOM 717 C C . ASP A 1 93 ? -5.671 -12.829 -3.438 1.00 98.06 93 ASP A C 1
ATOM 719 O O . ASP A 1 93 ? -5.153 -12.159 -4.328 1.00 98.06 93 ASP A O 1
ATOM 723 N N . LYS A 1 94 ? -6.199 -12.267 -2.340 1.00 97.94 94 LYS A N 1
ATOM 724 C CA . LYS A 1 94 ? -6.204 -10.815 -2.114 1.00 97.94 94 LYS A CA 1
ATOM 725 C C . LYS A 1 94 ? -4.783 -10.267 -1.995 1.00 97.94 94 LYS A C 1
ATOM 727 O O . LYS A 1 94 ? -4.481 -9.233 -2.578 1.00 97.94 94 LYS A O 1
ATOM 732 N N . ALA A 1 95 ? -3.909 -10.968 -1.272 1.00 98.44 95 ALA A N 1
ATOM 733 C CA . ALA A 1 95 ? -2.511 -10.574 -1.156 1.00 98.44 95 ALA A CA 1
ATOM 734 C C . ALA A 1 95 ? -1.792 -10.594 -2.512 1.00 98.44 95 ALA A C 1
ATOM 736 O O . ALA A 1 95 ? -1.118 -9.630 -2.866 1.00 98.44 95 ALA A O 1
ATOM 737 N N . ALA A 1 96 ? -1.969 -11.669 -3.285 1.00 98.25 96 ALA A N 1
ATOM 738 C CA . ALA A 1 96 ? -1.370 -11.813 -4.605 1.00 98.25 96 ALA A CA 1
ATOM 739 C C . ALA A 1 96 ? -1.845 -10.718 -5.569 1.00 98.25 96 ALA A C 1
ATOM 741 O O . ALA A 1 96 ? -1.014 -10.095 -6.225 1.00 98.25 96 ALA A O 1
ATOM 742 N N . ALA A 1 97 ? -3.152 -10.441 -5.605 1.00 98.44 97 ALA A N 1
ATOM 743 C CA . ALA A 1 97 ? -3.719 -9.380 -6.433 1.00 98.44 97 ALA A CA 1
ATOM 744 C C . ALA A 1 97 ? -3.152 -8.001 -6.064 1.00 98.44 97 ALA A C 1
ATOM 746 O O . ALA A 1 97 ? -2.717 -7.267 -6.949 1.00 98.44 97 ALA A O 1
ATOM 747 N N . ALA A 1 98 ? -3.080 -7.683 -4.768 1.00 98.50 98 ALA A N 1
ATOM 748 C CA . ALA A 1 98 ? -2.550 -6.407 -4.299 1.00 98.50 98 ALA A CA 1
ATOM 749 C C . ALA A 1 98 ? -1.064 -6.237 -4.666 1.00 98.50 98 ALA A C 1
ATOM 751 O O . ALA A 1 98 ? -0.671 -5.231 -5.249 1.00 98.50 98 ALA A O 1
ATOM 752 N N . PHE A 1 99 ? -0.218 -7.249 -4.428 1.00 98.56 99 PHE A N 1
ATOM 753 C CA . PHE A 1 99 ? 1.191 -7.172 -4.834 1.00 98.56 99 PHE A CA 1
ATOM 754 C C . PHE A 1 99 ? 1.371 -7.092 -6.352 1.00 98.56 99 PHE A C 1
ATOM 756 O O . PHE A 1 99 ? 2.283 -6.403 -6.814 1.00 98.56 99 PHE A O 1
ATOM 763 N N . GLN A 1 100 ? 0.520 -7.774 -7.123 1.00 98.50 100 GLN A N 1
ATOM 764 C CA . GLN A 1 100 ? 0.565 -7.709 -8.579 1.00 98.50 100 GLN A CA 1
ATOM 765 C C . GLN A 1 100 ? 0.208 -6.307 -9.084 1.00 98.50 100 GLN A C 1
ATOM 767 O O . GLN A 1 100 ? 0.932 -5.787 -9.928 1.00 98.50 100 GLN A O 1
ATOM 772 N N . ALA A 1 101 ? -0.802 -5.648 -8.507 1.00 98.31 101 ALA A N 1
ATOM 773 C CA . ALA A 1 101 ? -1.138 -4.260 -8.834 1.00 98.31 101 ALA A CA 1
ATOM 774 C C . ALA A 1 101 ? 0.057 -3.311 -8.614 1.00 98.31 101 ALA A C 1
ATOM 776 O O . ALA A 1 101 ? 0.379 -2.487 -9.476 1.00 98.31 101 ALA A O 1
ATOM 777 N N . VAL A 1 102 ? 0.805 -3.497 -7.518 1.00 98.38 102 VAL A N 1
ATOM 778 C CA . VAL A 1 102 ? 2.034 -2.727 -7.256 1.00 98.38 102 VAL A CA 1
ATOM 779 C C . VAL A 1 102 ? 3.116 -2.986 -8.309 1.00 98.38 102 VAL A C 1
ATOM 781 O O . VAL A 1 102 ? 3.792 -2.045 -8.746 1.00 98.38 102 VAL A O 1
ATOM 784 N N . VAL A 1 103 ? 3.304 -4.246 -8.720 1.00 98.44 103 VAL A N 1
ATOM 785 C CA . VAL A 1 103 ? 4.246 -4.613 -9.791 1.00 98.44 103 VAL A CA 1
ATOM 786 C C . VAL A 1 103 ? 3.838 -3.955 -11.104 1.00 98.44 103 VAL A C 1
ATOM 788 O O . VAL A 1 103 ? 4.678 -3.311 -11.734 1.00 98.44 103 VAL A O 1
ATOM 791 N N . ASP A 1 104 ? 2.570 -4.066 -11.487 1.00 98.00 104 ASP A N 1
ATOM 792 C CA . ASP A 1 104 ? 2.050 -3.561 -12.755 1.00 98.00 104 ASP A CA 1
ATOM 793 C C . ASP A 1 104 ? 2.194 -2.041 -12.842 1.00 98.00 104 ASP A C 1
ATOM 795 O O . ASP A 1 104 ? 2.745 -1.535 -13.824 1.00 98.00 104 ASP A O 1
ATOM 799 N N . PHE A 1 105 ? 1.822 -1.308 -11.785 1.00 97.81 105 PHE A N 1
ATOM 800 C CA . PHE A 1 105 ? 2.026 0.140 -11.730 1.00 97.81 105 PHE A CA 1
ATOM 801 C C . PHE A 1 105 ? 3.512 0.497 -11.835 1.00 97.81 105 PHE A C 1
ATOM 803 O O . PHE A 1 105 ? 3.893 1.386 -12.592 1.00 97.81 105 PHE A O 1
ATOM 810 N N . THR A 1 106 ? 4.380 -0.200 -11.096 1.00 97.31 106 THR A N 1
ATOM 811 C CA . THR A 1 106 ? 5.821 0.101 -11.080 1.00 97.31 106 THR A CA 1
ATOM 812 C C . THR A 1 106 ? 6.482 -0.179 -12.430 1.00 97.31 106 THR A C 1
ATOM 814 O O . THR A 1 106 ? 7.376 0.560 -12.838 1.00 97.31 106 THR A O 1
ATOM 817 N N . VAL A 1 107 ? 6.041 -1.218 -13.144 1.00 96.50 107 VAL A N 1
ATOM 818 C CA . VAL A 1 107 ? 6.519 -1.529 -14.499 1.00 96.50 107 VAL A CA 1
ATOM 819 C C . VAL A 1 107 ? 5.981 -0.528 -15.520 1.00 96.50 107 VAL A C 1
ATOM 821 O O . VAL A 1 107 ? 6.738 -0.105 -16.392 1.00 96.50 107 VAL A O 1
ATOM 824 N N . LYS A 1 108 ? 4.709 -0.126 -15.406 1.00 96.50 108 LYS A N 1
ATOM 825 C CA . LYS A 1 108 ? 4.083 0.889 -16.268 1.00 96.50 108 LYS A CA 1
ATOM 826 C C . LYS A 1 108 ? 4.7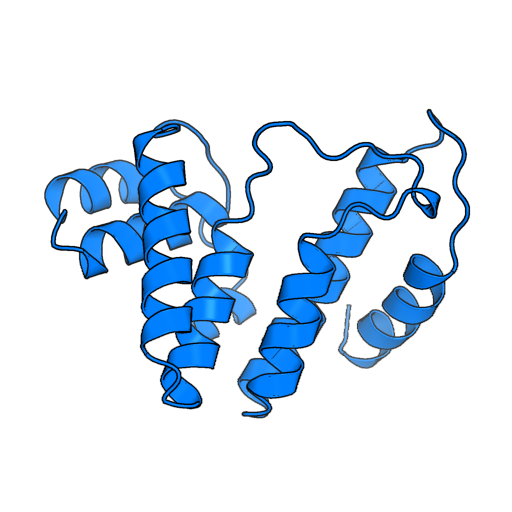27 2.267 -16.077 1.00 96.50 108 LYS A C 1
ATOM 828 O O . LYS A 1 108 ? 4.940 2.988 -17.049 1.00 96.50 108 LYS A O 1
ATOM 833 N N . TYR A 1 109 ? 5.098 2.602 -14.840 1.00 95.19 109 TYR A N 1
ATOM 834 C CA . TYR A 1 109 ? 5.611 3.912 -14.439 1.00 95.19 109 TYR A CA 1
ATOM 835 C C . TYR A 1 109 ? 6.958 3.837 -13.688 1.00 95.19 109 TYR A C 1
ATOM 837 O O . TYR A 1 109 ? 7.055 4.243 -12.525 1.00 95.19 109 TYR A O 1
ATOM 845 N N . PRO A 1 110 ? 8.050 3.395 -14.342 1.00 91.69 110 PRO A N 1
ATOM 846 C CA . PRO A 1 110 ? 9.336 3.130 -13.680 1.00 91.69 110 PRO A CA 1
ATOM 847 C C . PRO A 1 110 ? 10.027 4.388 -13.127 1.00 91.69 110 PRO A C 1
ATOM 849 O O . PRO A 1 110 ? 10.881 4.309 -12.244 1.00 91.69 110 PRO A O 1
ATOM 852 N N . ASN A 1 111 ? 9.653 5.565 -13.633 1.00 91.94 111 ASN A N 1
ATOM 853 C CA . ASN A 1 111 ? 10.186 6.848 -13.182 1.00 91.94 111 ASN A CA 1
ATOM 854 C C . ASN A 1 111 ? 9.312 7.538 -12.124 1.00 91.94 111 ASN A C 1
ATOM 856 O O . ASN A 1 111 ? 9.701 8.595 -11.630 1.00 91.94 111 ASN A O 1
ATOM 860 N N . HIS A 1 112 ? 8.160 6.963 -11.753 1.00 91.25 112 HIS A N 1
ATOM 861 C CA . HIS A 1 112 ? 7.262 7.565 -10.768 1.00 91.25 112 HIS A CA 1
ATOM 862 C C . HIS A 1 112 ? 7.843 7.428 -9.359 1.00 91.25 112 HIS A C 1
ATOM 864 O 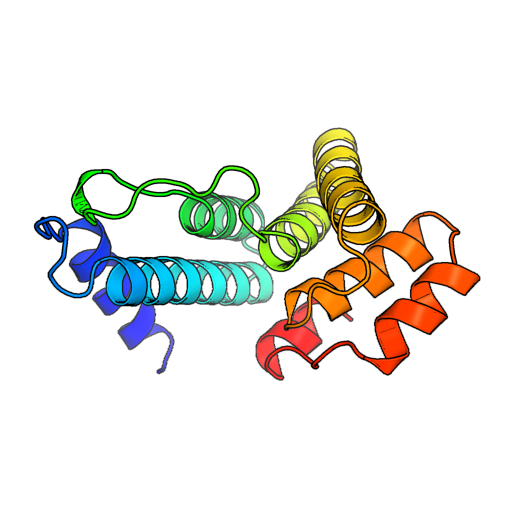O . HIS A 1 112 ? 7.954 6.325 -8.811 1.00 91.25 112 HIS A O 1
ATOM 870 N N . ARG A 1 113 ? 8.237 8.567 -8.787 1.00 87.62 113 ARG A N 1
ATOM 871 C CA . ARG A 1 113 ? 8.921 8.674 -7.491 1.00 87.62 113 ARG A CA 1
ATOM 872 C C . ARG A 1 113 ? 7.926 8.702 -6.324 1.00 87.62 113 ARG A C 1
ATOM 874 O O . ARG A 1 113 ? 6.720 8.594 -6.522 1.00 87.62 113 ARG A O 1
ATOM 881 N N . GLY A 1 114 ? 8.464 8.844 -5.112 1.00 85.25 114 GLY A N 1
ATOM 882 C CA . GLY A 1 114 ? 7.716 8.920 -3.857 1.00 85.25 114 GLY A CA 1
ATOM 883 C C . GLY A 1 114 ? 7.762 7.624 -3.036 1.00 85.25 114 GLY A C 1
ATOM 884 O O . GLY A 1 114 ? 8.386 6.648 -3.459 1.00 85.25 114 GLY A O 1
ATOM 885 N N . PRO A 1 115 ? 7.101 7.595 -1.863 1.00 82.31 115 PRO A N 1
ATOM 886 C CA . PRO A 1 115 ? 7.071 6.429 -0.974 1.00 82.31 115 PRO A CA 1
ATOM 887 C C . PRO A 1 115 ? 6.553 5.143 -1.644 1.00 82.31 115 PRO A C 1
ATOM 889 O O . PRO A 1 115 ? 7.019 4.048 -1.325 1.00 82.31 115 PRO A O 1
ATOM 892 N N . GLY A 1 116 ? 5.650 5.268 -2.626 1.00 92.69 116 GLY A N 1
ATOM 893 C CA . GLY A 1 116 ? 5.151 4.150 -3.435 1.00 92.69 116 GLY A CA 1
ATOM 894 C C . GLY A 1 116 ? 6.233 3.458 -4.273 1.00 92.69 116 GLY A C 1
ATOM 895 O O . GLY A 1 116 ? 6.132 2.263 -4.539 1.00 92.69 116 GLY A O 1
ATOM 896 N N . ALA A 1 117 ? 7.325 4.148 -4.627 1.00 95.12 117 ALA A N 1
ATOM 897 C CA . ALA A 1 117 ? 8.449 3.534 -5.335 1.00 95.12 117 ALA A CA 1
ATOM 898 C C . ALA A 1 117 ? 9.189 2.504 -4.466 1.00 95.12 117 ALA A C 1
ATOM 900 O O . ALA A 1 117 ? 9.652 1.487 -4.982 1.00 95.12 117 ALA A O 1
ATOM 901 N N . TYR A 1 118 ? 9.261 2.722 -3.146 1.00 95.81 118 TYR A N 1
ATOM 902 C CA . TYR A 1 118 ? 9.847 1.748 -2.224 1.00 95.81 118 TYR A CA 1
ATOM 903 C C . TYR A 1 118 ? 8.999 0.471 -2.172 1.00 95.81 118 TYR A C 1
ATOM 905 O O . TYR A 1 118 ? 9.528 -0.630 -2.328 1.00 95.81 118 TYR A O 1
ATOM 913 N N . ALA A 1 119 ? 7.674 0.620 -2.056 1.00 96.81 119 ALA A N 1
ATOM 914 C CA . ALA A 1 119 ? 6.724 -0.489 -2.160 1.00 96.81 119 ALA A CA 1
ATOM 915 C C . ALA A 1 119 ? 6.839 -1.216 -3.514 1.00 96.81 119 ALA A C 1
ATOM 917 O O . ALA A 1 119 ? 6.912 -2.444 -3.554 1.00 96.81 119 ALA A O 1
ATOM 918 N N . GLY A 1 120 ? 6.981 -0.461 -4.608 1.00 97.38 120 GLY A N 1
ATOM 919 C CA . GLY A 1 120 ? 7.257 -0.971 -5.952 1.00 97.38 120 GLY A CA 1
ATOM 920 C C . GLY A 1 120 ? 8.489 -1.867 -6.027 1.00 97.38 120 GLY A C 1
ATOM 921 O O . GLY A 1 120 ? 8.429 -2.992 -6.525 1.00 97.38 120 GLY A O 1
ATOM 922 N N . GLY A 1 121 ? 9.611 -1.402 -5.477 1.00 96.94 121 GLY A N 1
ATOM 923 C CA . GLY A 1 121 ? 10.838 -2.190 -5.406 1.00 96.94 121 GLY A CA 1
ATOM 924 C C . GLY A 1 121 ? 10.673 -3.468 -4.575 1.00 96.94 121 GLY A C 1
ATOM 925 O O . GLY A 1 121 ? 11.170 -4.527 -4.967 1.00 96.94 121 GLY A O 1
ATOM 926 N N . LEU A 1 122 ? 9.960 -3.399 -3.444 1.00 97.00 122 LEU A N 1
ATOM 927 C CA . LEU A 1 122 ? 9.686 -4.576 -2.616 1.00 97.00 122 LEU A CA 1
ATOM 928 C C . LEU A 1 122 ? 8.824 -5.604 -3.360 1.00 97.00 122 LEU A C 1
ATOM 930 O O . LEU A 1 122 ? 9.162 -6.789 -3.350 1.00 97.00 122 LEU A O 1
ATOM 934 N N . ALA A 1 123 ? 7.763 -5.157 -4.038 1.00 97.62 123 ALA A N 1
ATOM 935 C CA . ALA A 1 123 ? 6.871 -6.013 -4.816 1.00 97.62 123 ALA A CA 1
ATOM 936 C C . ALA A 1 123 ? 7.605 -6.684 -5.986 1.00 97.62 123 ALA A C 1
ATOM 938 O O . ALA A 1 123 ? 7.513 -7.899 -6.155 1.00 97.62 123 ALA A O 1
ATOM 939 N N . LEU A 1 124 ? 8.427 -5.932 -6.729 1.00 98.00 124 LEU A N 1
ATOM 940 C CA . LEU A 1 124 ? 9.267 -6.478 -7.801 1.00 98.00 124 LEU A CA 1
ATOM 941 C C . LEU A 1 124 ? 10.230 -7.551 -7.289 1.00 98.00 124 LEU A C 1
ATOM 943 O O . LEU A 1 124 ? 10.370 -8.601 -7.916 1.00 98.00 124 LEU A O 1
ATOM 947 N N . ARG A 1 125 ? 10.872 -7.321 -6.138 1.00 97.31 125 ARG A N 1
ATOM 948 C CA . ARG A 1 125 ? 11.745 -8.322 -5.510 1.00 97.31 125 ARG A CA 1
ATOM 949 C C . ARG A 1 125 ? 10.959 -9.578 -5.130 1.00 97.31 125 ARG A C 1
ATOM 951 O O . ARG A 1 125 ? 11.441 -10.682 -5.358 1.00 97.31 125 ARG A O 1
ATOM 958 N N . ARG A 1 126 ? 9.749 -9.410 -4.589 1.00 95.81 126 ARG A N 1
ATOM 959 C CA . ARG A 1 126 ? 8.837 -10.507 -4.222 1.00 95.81 126 ARG A CA 1
ATOM 960 C C . ARG A 1 126 ? 8.407 -11.330 -5.443 1.00 95.81 126 ARG A C 1
ATOM 962 O O . ARG A 1 126 ? 8.322 -12.546 -5.349 1.00 95.81 126 ARG A O 1
ATOM 969 N N . ALA A 1 127 ? 8.229 -10.678 -6.591 1.00 97.06 127 ALA A N 1
ATOM 970 C CA . ALA A 1 127 ? 7.930 -11.304 -7.879 1.00 97.06 127 ALA A CA 1
ATOM 971 C C . ALA A 1 127 ? 9.168 -11.886 -8.601 1.00 97.06 127 ALA A C 1
ATOM 973 O O . ALA A 1 127 ? 9.075 -12.276 -9.763 1.00 97.06 127 ALA A O 1
ATOM 974 N N . GLY A 1 128 ? 10.346 -11.904 -7.965 1.00 97.25 128 GLY A N 1
ATOM 975 C CA . GLY A 1 128 ? 11.590 -12.415 -8.557 1.00 97.25 128 GLY A CA 1
ATOM 976 C C . GLY A 1 128 ? 12.263 -11.478 -9.571 1.00 97.25 128 GLY A C 1
ATOM 977 O O . GLY A 1 128 ? 13.295 -11.825 -10.142 1.00 97.25 128 GLY A O 1
ATOM 978 N N . GLN A 1 129 ? 11.745 -10.264 -9.779 1.00 97.25 129 GLN A N 1
ATOM 979 C CA . GLN A 1 129 ? 12.299 -9.266 -10.702 1.00 97.25 129 GLN A CA 1
ATOM 980 C C . GLN A 1 129 ? 13.419 -8.438 -10.043 1.00 97.25 129 GLN A C 1
ATOM 982 O O . GLN A 1 129 ? 13.394 -7.205 -10.043 1.00 97.25 129 GLN A O 1
ATOM 987 N N . THR A 1 130 ? 14.424 -9.112 -9.476 1.00 96.50 130 THR A N 1
ATOM 988 C CA . THR A 1 130 ? 15.468 -8.510 -8.626 1.00 96.50 130 THR A CA 1
ATOM 989 C C . THR A 1 130 ? 16.264 -7.398 -9.316 1.00 96.50 130 THR A C 1
ATOM 991 O O . THR A 1 130 ? 16.558 -6.385 -8.685 1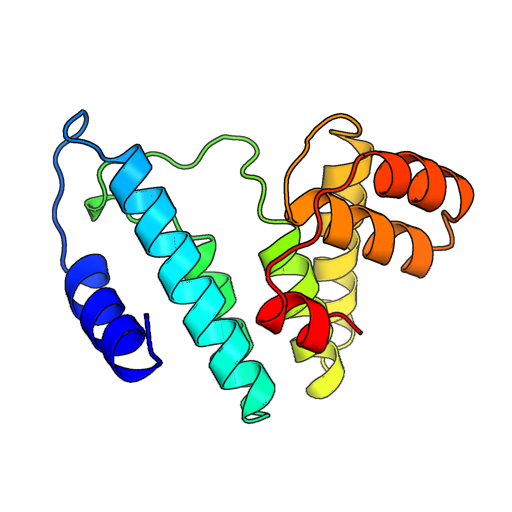.00 96.50 130 THR A O 1
ATOM 994 N N . ALA A 1 131 ? 16.569 -7.534 -10.612 1.00 96.25 131 ALA A N 1
ATOM 995 C CA . ALA A 1 131 ? 17.286 -6.499 -11.364 1.00 96.25 131 ALA A CA 1
ATOM 996 C C . ALA A 1 131 ? 16.470 -5.198 -11.472 1.00 96.25 131 ALA A C 1
ATOM 998 O O . ALA A 1 131 ? 16.969 -4.124 -11.148 1.00 96.25 131 ALA A O 1
ATOM 999 N N . LYS A 1 132 ? 15.184 -5.293 -11.839 1.00 95.62 132 LYS A N 1
ATOM 1000 C CA . LYS A 1 132 ? 14.291 -4.124 -11.888 1.00 95.62 132 LYS A CA 1
ATOM 1001 C C . LYS A 1 132 ? 14.069 -3.532 -10.499 1.00 95.62 132 LYS A C 1
ATOM 1003 O O . LYS A 1 132 ? 14.075 -2.316 -10.352 1.00 95.62 132 LYS A O 1
ATOM 1008 N N . ALA A 1 133 ? 13.916 -4.379 -9.480 1.00 96.62 133 ALA A N 1
ATOM 1009 C CA . ALA A 1 133 ? 13.800 -3.930 -8.097 1.00 96.62 133 ALA A CA 1
ATOM 1010 C C . ALA A 1 133 ? 15.014 -3.088 -7.679 1.00 96.62 133 ALA A C 1
ATOM 1012 O O . ALA A 1 133 ? 14.836 -2.018 -7.104 1.00 96.62 133 ALA A O 1
ATOM 1013 N N . ALA A 1 134 ? 16.233 -3.530 -8.007 1.00 95.69 134 ALA A N 1
ATOM 1014 C CA . ALA A 1 134 ? 17.455 -2.788 -7.707 1.00 95.69 134 ALA A CA 1
ATOM 1015 C C . ALA A 1 134 ? 17.484 -1.412 -8.393 1.00 95.69 134 ALA A C 1
ATOM 1017 O O . ALA A 1 134 ? 17.827 -0.426 -7.744 1.00 95.69 134 ALA A O 1
ATOM 1018 N N . GLU A 1 135 ? 17.070 -1.319 -9.661 1.00 94.62 135 GLU A N 1
ATOM 1019 C CA . GLU A 1 135 ? 16.986 -0.033 -10.368 1.00 94.62 135 GLU A CA 1
ATOM 1020 C C . GLU A 1 135 ? 15.969 0.924 -9.733 1.00 94.62 135 GLU A C 1
ATOM 1022 O O . GLU A 1 135 ? 16.289 2.087 -9.482 1.00 94.62 135 GLU A O 1
ATOM 1027 N N . ILE A 1 136 ? 14.770 0.438 -9.395 1.00 94.38 136 ILE A N 1
ATOM 1028 C CA . ILE A 1 136 ? 13.750 1.258 -8.725 1.00 94.38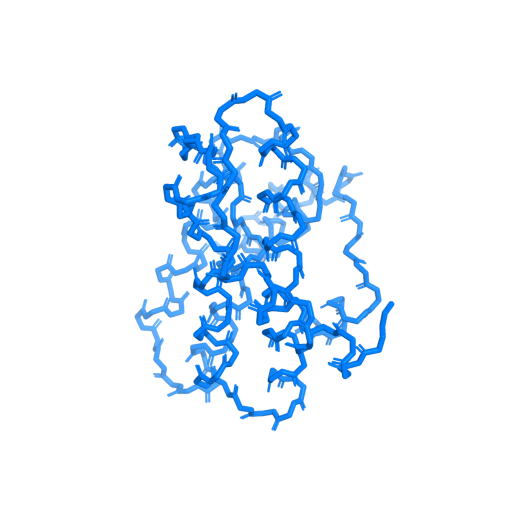 136 ILE A CA 1
ATOM 1029 C C . ILE A 1 136 ? 14.249 1.735 -7.354 1.00 94.38 136 ILE A C 1
ATOM 1031 O O . ILE A 1 136 ? 14.145 2.920 -7.033 1.00 94.38 136 ILE A O 1
ATOM 1035 N N . MET A 1 137 ? 14.867 0.844 -6.572 1.00 93.06 137 MET A N 1
ATOM 1036 C CA . MET A 1 137 ? 15.352 1.143 -5.220 1.00 93.06 137 MET A CA 1
ATOM 1037 C C . MET A 1 137 ? 16.440 2.225 -5.173 1.00 93.06 137 MET A C 1
ATOM 1039 O O . MET A 1 137 ? 16.532 2.920 -4.165 1.00 93.06 137 MET A O 1
ATOM 1043 N N . LYS A 1 138 ? 17.221 2.438 -6.245 1.00 91.69 138 LYS A N 1
ATOM 1044 C CA . LYS A 1 138 ? 18.216 3.534 -6.317 1.00 91.69 138 LYS A CA 1
ATOM 1045 C C . LYS A 1 138 ? 17.593 4.925 -6.199 1.00 91.69 138 LYS A C 1
ATOM 1047 O O . LYS A 1 138 ? 18.265 5.872 -5.809 1.00 91.69 138 LYS A O 1
ATOM 1052 N N . THR A 1 139 ? 16.329 5.054 -6.590 1.00 85.75 139 THR A N 1
ATOM 1053 C CA . THR A 1 139 ? 15.628 6.342 -6.702 1.00 85.75 139 THR A CA 1
ATOM 1054 C C . THR A 1 139 ? 14.391 6.426 -5.812 1.00 85.75 139 THR A C 1
ATOM 1056 O O . THR A 1 139 ? 13.719 7.457 -5.781 1.00 85.75 139 THR A O 1
ATOM 1059 N N . ALA A 1 140 ? 14.075 5.345 -5.097 1.00 90.06 140 ALA A N 1
ATOM 1060 C CA . ALA A 1 140 ? 12.936 5.278 -4.203 1.00 90.06 140 ALA A CA 1
ATOM 1061 C C . ALA A 1 140 ? 13.191 6.112 -2.943 1.00 90.06 140 ALA A C 1
ATOM 1063 O O . ALA A 1 140 ? 14.179 5.919 -2.234 1.00 90.06 140 ALA A O 1
ATOM 1064 N N . SER A 1 141 ? 12.266 7.017 -2.633 1.00 89.19 141 SER A N 1
ATOM 1065 C CA . SER A 1 141 ? 12.253 7.699 -1.343 1.00 89.19 141 SER A CA 1
ATOM 1066 C C . SER A 1 141 ? 11.783 6.725 -0.267 1.00 89.19 141 SER A C 1
ATOM 1068 O O . SER A 1 141 ? 10.790 6.020 -0.458 1.00 89.19 141 SER A O 1
ATOM 1070 N N . LEU A 1 142 ? 12.477 6.694 0.871 1.00 88.62 142 LEU A N 1
ATOM 1071 C CA . LEU A 1 142 ? 12.020 5.907 2.012 1.00 88.62 142 LEU A CA 1
ATOM 1072 C C . LEU A 1 142 ? 10.698 6.486 2.543 1.00 88.62 142 LEU A C 1
ATOM 1074 O O . LEU A 1 142 ? 10.575 7.710 2.652 1.00 88.62 142 LEU A O 1
ATOM 1078 N N . PRO A 1 143 ? 9.718 5.635 2.889 1.00 90.31 143 PRO A N 1
ATOM 1079 C CA . PRO A 1 143 ? 8.539 6.087 3.611 1.00 90.31 143 PRO A CA 1
ATOM 1080 C C . PRO A 1 143 ? 8.916 6.524 5.037 1.00 90.31 143 PRO A C 1
ATOM 1082 O O . PRO A 1 143 ? 10.060 6.365 5.474 1.00 90.31 143 PRO A O 1
ATOM 1085 N N . SER A 1 144 ? 7.945 7.056 5.785 1.00 90.62 144 SER A N 1
ATOM 1086 C CA . SER A 1 144 ? 8.150 7.405 7.196 1.00 90.62 144 SER A CA 1
ATOM 1087 C C . SER A 1 144 ? 8.669 6.203 7.998 1.00 90.62 144 SER A C 1
ATOM 1089 O O . SER A 1 144 ? 8.408 5.050 7.650 1.00 90.62 144 SER A O 1
ATOM 1091 N N . ALA A 1 145 ? 9.384 6.455 9.099 1.00 91.50 145 ALA A N 1
ATOM 1092 C CA . ALA A 1 145 ? 9.936 5.386 9.936 1.00 91.50 145 ALA A CA 1
ATOM 1093 C C . ALA A 1 145 ? 8.858 4.405 10.436 1.00 91.50 145 ALA A C 1
ATOM 1095 O O . ALA A 1 145 ? 9.107 3.205 10.531 1.00 91.50 145 ALA A O 1
ATOM 1096 N N . GLU A 1 146 ? 7.649 4.900 10.712 1.00 90.50 146 GLU A N 1
ATOM 1097 C CA . GLU A 1 146 ? 6.521 4.072 11.145 1.00 90.50 146 GLU A CA 1
ATOM 1098 C C . GL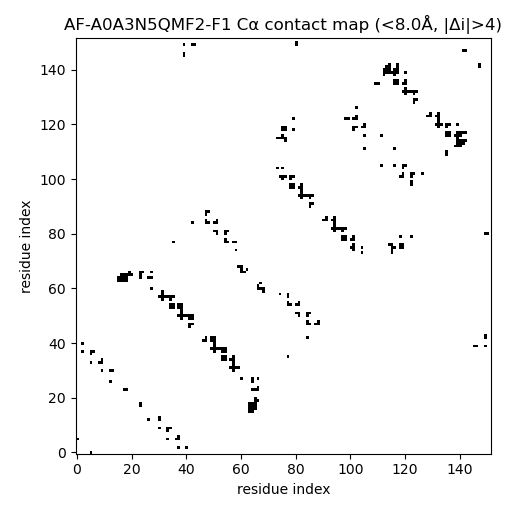U A 1 146 ? 6.057 3.112 10.050 1.00 90.50 146 GLU A C 1
ATOM 1100 O O . GLU A 1 146 ? 5.913 1.917 10.306 1.00 90.50 146 GLU A O 1
ATOM 1105 N N . ILE A 1 147 ? 5.895 3.611 8.823 1.00 93.69 147 ILE A N 1
ATOM 1106 C CA . ILE A 1 147 ? 5.541 2.786 7.665 1.00 93.69 147 ILE A CA 1
ATOM 1107 C C . ILE A 1 147 ? 6.679 1.811 7.353 1.00 93.69 147 ILE A C 1
ATOM 1109 O O . ILE A 1 147 ? 6.442 0.628 7.127 1.00 93.69 147 ILE A O 1
ATOM 1113 N N . LEU A 1 148 ? 7.930 2.270 7.399 1.00 92.94 148 LEU A N 1
ATOM 1114 C CA . LEU A 1 148 ? 9.096 1.436 7.126 1.00 92.94 148 LEU A CA 1
ATOM 1115 C C . LEU A 1 148 ? 9.197 0.240 8.085 1.00 92.94 148 LEU A C 1
ATOM 1117 O O . LEU A 1 148 ? 9.610 -0.835 7.662 1.00 92.94 148 LEU A O 1
ATOM 1121 N N . ASN A 1 149 ? 8.794 0.405 9.347 1.00 91.31 149 ASN A N 1
ATOM 1122 C CA . ASN A 1 149 ? 8.746 -0.687 10.322 1.00 91.31 149 ASN A CA 1
ATOM 1123 C C . ASN A 1 149 ? 7.659 -1.725 10.013 1.00 91.31 149 ASN A C 1
ATOM 1125 O O . ASN A 1 149 ? 7.821 -2.882 10.380 1.00 91.31 149 ASN A O 1
ATOM 1129 N N . VAL A 1 150 ? 6.570 -1.328 9.350 1.00 92.50 150 VAL A N 1
ATOM 1130 C CA . VAL A 1 150 ? 5.518 -2.250 8.893 1.00 92.50 150 VAL A CA 1
ATOM 1131 C C . VAL A 1 150 ? 5.934 -3.002 7.622 1.00 92.50 150 VAL A C 1
ATOM 1133 O O . VAL A 1 150 ? 5.524 -4.141 7.418 1.00 92.50 150 VAL A O 1
ATOM 1136 N N . LEU A 1 151 ? 6.758 -2.381 6.773 1.00 90.44 151 LEU A N 1
ATOM 1137 C CA . LEU A 1 151 ? 7.212 -2.957 5.5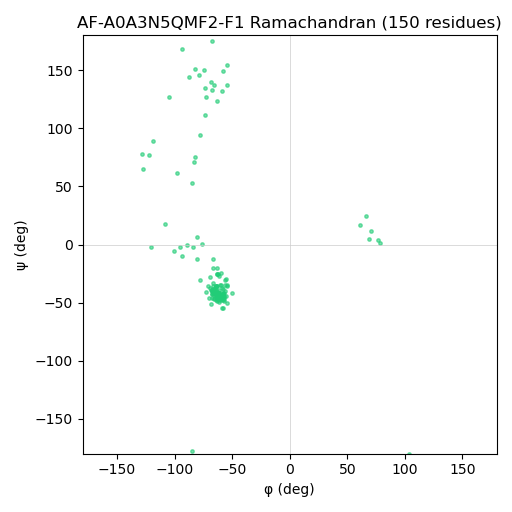02 1.00 90.44 151 LEU A CA 1
ATOM 1138 C C . LEU A 1 151 ? 8.371 -3.968 5.629 1.00 90.44 151 LEU A C 1
ATOM 1140 O O . LEU A 1 151 ? 8.685 -4.635 4.638 1.00 90.44 151 LEU A O 1
ATOM 1144 N N . ARG A 1 152 ? 9.029 -4.042 6.792 1.00 78.44 152 ARG A N 1
ATOM 1145 C CA . ARG A 1 152 ? 10.166 -4.935 7.088 1.00 78.44 152 ARG A CA 1
ATOM 1146 C C . ARG A 1 152 ? 9.702 -6.242 7.719 1.00 78.44 152 ARG A C 1
ATOM 1148 O O . ARG A 1 152 ? 10.275 -7.281 7.327 1.00 78.44 152 ARG A O 1
#

Foldseek 3Di:
DDPVVLVVVQVVLVPAQDAAPPCLVVSLVSQLVSLQVQLLVCVVVLVLVSNLVSLVSSQDSPVSSNDDRDPDDLSLLSLLSNLLSCVSVVVNVSNVVSLVSLCVSCVVCVPDEECSLLSSLVSCVVVVVNVSSVSSVVRYDHDPPSSNVSND

Nearest PDB structures (foldseek):
  5o01-assembly2_B  TM=7.288E-01  e=2.036E-01  Prosthecobacter vanneervenii
  5l0y-assembly2_B  TM=5.377E-01  e=8.227E-02  Thermochaetoides thermophila DSM 1495
  5o09-assembly1_1C  TM=7.373E-01  e=3.279E-01  Prosthecobacter vanneervenii
  5l0y-assembly7_G  TM=5.086E-01  e=2.842E-01  Thermochaetoides thermophila DSM 1495
  6af0-assembly1_A  TM=4.895E-01  e=1.246E+00  Thermothelomyces thermophilus ATCC 42464

pLDDT: mean 91.23, std 9.02, range [56.78, 98.69]

Solvent-accessible surface area (backbone atoms only — not comparable to full-atom values): 7863 Å² total; per-residue (Å²): 132,55,77,67,55,40,55,54,46,44,61,51,57,78,66,47,75,44,53,72,87,66,56,13,67,58,51,47,52,50,45,25,53,37,24,41,50,52,11,52,54,25,44,76,69,67,35,34,69,57,12,38,53,27,26,55,56,29,72,59,56,56,70,42,39,32,32,79,72,61,96,78,67,92,48,26,45,44,31,39,54,36,14,54,30,24,50,78,70,68,37,56,68,60,15,52,51,25,33,46,52,19,32,52,51,36,68,76,40,68,81,57,64,42,48,34,21,38,38,20,18,52,32,23,42,73,72,68,38,48,70,62,16,53,60,35,48,77,65,29,37,79,53,57,73,72,56,46,65,74,76,108

Mean predicted aligned error: 4.66 Å

Radius of gyration: 15.44 Å; Cα contacts (8 Å, |Δi|>4): 204; chains: 1; bounding box: 36×41×35 Å

Sequence (152 aa):
MNKKQFSEAAVVLDGIKALPFEGASEIQSLFAQTHIQLGVEKFKAKDWTGAIAELERSEEYPESLGSGKPFDADVRLQDYLIGLAAEKLGRKDKAAAAFQAVVDFTVKYPNHRGPGAYAGGLALRRAGQTAKAAEIMKTASLPSAEILNVLR

Secondary structure (DSSP, 8-state):
--HHHHHHHHHHHHT--PPTTSSHHHHHHHHHHHHHHHHHHHHHTT-HHHHHHHHHHTT---GGGT-PPPTT---HHHHHHHHHHHHHTT-HHHHHHHHHHHHHHHHH-TT--SHHHHHHHHHHHHTT-HHHHHHHHTTPPP--HHHHHHH-